Protein AF-A0A920JC24-F1 (afdb_monomer_lite)

Radius of gyration: 19.09 Å; chains: 1; bounding box: 53×41×43 Å

Secondary structure (DSSP, 8-state):
----S-----HHHHT-GGG---S-EEEETTEEEE--HHIIIIIIIHHHHHHH---TTT--EE--TTS-HHHHHHHHHHHHHHH----EEEE----PPPP-SSHHHHHHH--SSTTHHHHHHTTPEEESSGGGTS-TT-THHHHHHHHSS--

Structure (mmCIF, N/CA/C/O backbone):
data_AF-A0A920JC24-F1
#
_entry.id   AF-A0A920JC24-F1
#
loop_
_atom_site.group_PDB
_atom_site.id
_atom_site.type_symbol
_atom_site.label_atom_id
_atom_site.label_alt_id
_atom_site.label_comp_id
_atom_site.label_asym_id
_atom_site.label_entity_id
_atom_site.label_seq_id
_atom_site.pdbx_PDB_ins_code
_atom_site.Cartn_x
_atom_site.Cartn_y
_atom_site.Cartn_z
_atom_site.occupancy
_atom_site.B_iso_or_equiv
_atom_site.auth_seq_id
_atom_site.auth_comp_id
_atom_site.auth_asym_id
_atom_site.auth_atom_id
_atom_site.pdbx_PDB_model_num
ATOM 1 N N . MET A 1 1 ? -5.503 29.903 -3.638 1.00 31.61 1 MET A N 1
ATOM 2 C CA . MET A 1 1 ? -5.960 28.871 -4.590 1.00 31.61 1 MET A CA 1
ATOM 3 C C . MET A 1 1 ? -4.706 28.331 -5.258 1.00 31.61 1 MET A C 1
ATOM 5 O O . MET A 1 1 ? -4.111 29.054 -6.044 1.00 31.61 1 MET A O 1
ATOM 9 N N . VAL A 1 2 ? -4.195 27.180 -4.817 1.00 30.53 2 VAL A N 1
ATOM 10 C CA . VAL A 1 2 ? -2.969 26.593 -5.383 1.00 30.53 2 VAL A CA 1
ATOM 11 C C . VAL A 1 2 ? -3.405 25.543 -6.393 1.00 30.53 2 VAL A C 1
ATOM 13 O O . VAL A 1 2 ? -4.144 24.627 -6.045 1.00 30.53 2 VAL A O 1
ATOM 16 N N . ASP A 1 3 ? -3.005 25.741 -7.643 1.00 29.06 3 ASP A N 1
ATOM 17 C CA . ASP A 1 3 ? -3.221 24.798 -8.732 1.00 29.06 3 ASP A CA 1
ATOM 18 C C . ASP A 1 3 ? -2.391 23.530 -8.471 1.00 29.06 3 ASP A C 1
ATOM 20 O O . ASP A 1 3 ? -1.167 23.586 -8.356 1.00 29.06 3 ASP A O 1
ATOM 24 N N . VAL A 1 4 ? -3.074 22.394 -8.308 1.00 36.97 4 VAL A N 1
ATOM 25 C CA . VAL A 1 4 ? -2.483 21.083 -7.973 1.00 36.97 4 VAL A CA 1
ATOM 26 C C . VAL A 1 4 ? -2.104 20.305 -9.245 1.00 36.97 4 VAL A C 1
ATOM 28 O O . VAL A 1 4 ? -1.739 19.132 -9.193 1.00 36.97 4 VAL A O 1
ATOM 31 N N . ARG A 1 5 ? -2.170 20.922 -10.431 1.00 35.72 5 ARG A N 1
ATOM 32 C CA . ARG A 1 5 ? -1.849 20.232 -11.683 1.00 35.72 5 ARG A CA 1
ATOM 33 C C . ARG A 1 5 ? -0.358 20.345 -12.018 1.00 35.72 5 ARG A C 1
ATOM 35 O O . ARG A 1 5 ? 0.134 21.375 -12.461 1.00 35.72 5 ARG A O 1
ATOM 42 N N . SER A 1 6 ? 0.334 19.209 -11.903 1.00 40.62 6 SER A N 1
ATOM 43 C CA . SER A 1 6 ? 1.584 18.864 -12.610 1.00 40.62 6 SER A CA 1
ATOM 44 C C . SER A 1 6 ? 2.918 19.480 -12.153 1.00 40.62 6 SER A C 1
ATOM 46 O O . SER A 1 6 ? 3.779 19.775 -12.980 1.00 40.62 6 SER A O 1
ATOM 48 N N . ARG A 1 7 ? 3.185 19.567 -10.844 1.00 38.28 7 ARG A N 1
ATOM 49 C CA . ARG A 1 7 ? 4.586 19.632 -10.385 1.00 38.28 7 ARG A CA 1
ATOM 50 C C . ARG A 1 7 ? 5.096 18.233 -10.067 1.00 38.28 7 ARG A C 1
ATOM 52 O O . ARG A 1 7 ? 4.700 17.639 -9.072 1.00 38.28 7 ARG A O 1
ATOM 59 N N . ALA A 1 8 ? 5.985 17.719 -10.914 1.00 44.66 8 ALA A N 1
ATOM 60 C CA . ALA A 1 8 ? 6.921 16.695 -10.476 1.00 44.66 8 ALA A CA 1
ATOM 61 C C . ALA A 1 8 ? 7.792 17.339 -9.386 1.00 44.66 8 ALA A C 1
ATOM 63 O O . ALA A 1 8 ? 8.545 18.266 -9.678 1.00 44.66 8 ALA A O 1
ATOM 64 N N . PHE A 1 9 ? 7.606 16.932 -8.132 1.00 46.81 9 PHE A N 1
ATOM 65 C CA . PHE A 1 9 ? 8.469 17.359 -7.034 1.00 46.81 9 PHE A CA 1
ATOM 66 C C . PHE A 1 9 ? 9.859 16.750 -7.249 1.00 46.81 9 PHE A C 1
ATOM 68 O O . PHE A 1 9 ? 9.966 15.550 -7.507 1.00 46.81 9 PHE A O 1
ATOM 75 N N . ASP A 1 10 ? 10.918 17.558 -7.171 1.00 51.00 10 ASP A N 1
ATOM 76 C CA . ASP A 1 10 ? 12.284 17.030 -7.158 1.00 51.00 10 ASP A CA 1
ATOM 77 C C . ASP A 1 10 ? 12.504 16.270 -5.830 1.00 51.00 10 ASP A C 1
ATOM 79 O O . ASP A 1 10 ? 11.917 16.597 -4.797 1.00 51.00 10 ASP A O 1
ATOM 83 N N . LEU A 1 11 ? 13.378 15.262 -5.809 1.00 51.91 11 LEU A N 1
ATOM 84 C CA . LEU A 1 11 ? 13.799 14.549 -4.592 1.00 51.91 11 LEU A CA 1
ATOM 85 C C . LEU A 1 11 ? 14.341 15.509 -3.521 1.00 51.91 11 LEU A C 1
ATOM 87 O O . LEU A 1 11 ? 14.257 15.236 -2.320 1.00 51.91 11 LEU A O 1
ATOM 91 N N . LYS A 1 12 ? 14.890 16.648 -3.952 1.00 56.44 12 LYS A N 1
ATOM 92 C CA . LYS A 1 12 ? 15.292 17.752 -3.073 1.00 56.44 12 LYS A CA 1
ATOM 93 C C . LYS A 1 12 ? 14.093 18.429 -2.411 1.00 56.44 12 LYS A C 1
ATOM 95 O O . LYS A 1 12 ? 14.181 18.756 -1.231 1.00 56.44 12 LYS A O 1
ATOM 100 N N . ASP A 1 13 ? 12.978 18.555 -3.127 1.00 60.56 13 ASP A N 1
ATOM 101 C CA . ASP A 1 13 ? 11.753 19.163 -2.615 1.00 60.56 13 ASP A CA 1
ATOM 102 C C . ASP A 1 13 ? 11.063 18.271 -1.573 1.00 60.56 13 ASP A C 1
ATOM 104 O O . ASP A 1 13 ? 10.594 18.748 -0.540 1.00 60.56 13 ASP A O 1
ATOM 108 N N . LEU A 1 14 ? 11.067 16.954 -1.807 1.00 57.78 14 LEU A N 1
ATOM 109 C CA . LEU A 1 14 ? 10.508 15.944 -0.896 1.00 57.78 14 LEU A CA 1
ATOM 110 C C . LEU A 1 14 ? 11.296 15.809 0.419 1.00 57.78 14 LEU A C 1
ATOM 112 O O . LEU A 1 14 ? 10.752 15.366 1.430 1.00 57.78 14 LEU A O 1
ATOM 116 N N . ASN A 1 15 ? 12.574 16.199 0.418 1.00 61.91 15 ASN A N 1
ATOM 117 C CA . ASN A 1 15 ? 13.431 16.186 1.604 1.00 61.91 15 ASN A CA 1
ATOM 118 C C . ASN A 1 15 ? 13.398 17.496 2.407 1.00 61.91 15 ASN A C 1
ATOM 120 O O . ASN A 1 15 ? 14.043 17.568 3.461 1.00 61.91 15 ASN A O 1
ATOM 124 N N . PHE A 1 16 ? 12.639 18.516 1.982 1.00 65.62 16 PHE A N 1
ATOM 125 C CA . PHE A 1 16 ? 12.390 19.674 2.840 1.00 65.62 16 PHE A CA 1
ATOM 126 C C . PHE A 1 16 ? 11.549 19.241 4.038 1.00 65.62 16 PHE A C 1
ATOM 128 O O . PHE A 1 16 ? 10.340 19.030 3.942 1.00 65.62 16 PHE A O 1
ATOM 135 N N . ARG A 1 17 ? 12.220 19.118 5.189 1.00 60.88 17 ARG A N 1
ATOM 136 C CA . ARG A 1 17 ? 11.633 18.661 6.458 1.00 60.88 17 ARG A CA 1
ATOM 137 C C . ARG A 1 17 ? 10.354 19.401 6.835 1.00 60.88 17 ARG A C 1
ATOM 139 O O . ARG A 1 17 ? 9.488 18.792 7.443 1.00 60.88 17 ARG A O 1
ATOM 146 N N . GLU A 1 18 ? 10.239 20.671 6.460 1.00 67.19 18 GLU A N 1
ATOM 147 C CA . GLU A 1 18 ? 9.085 21.516 6.779 1.00 67.19 18 GLU A CA 1
ATOM 148 C C . GLU A 1 18 ? 7.773 21.019 6.152 1.00 67.19 18 GLU A C 1
ATOM 150 O O . GLU A 1 18 ? 6.716 21.218 6.738 1.00 67.19 18 GLU A O 1
ATOM 155 N N . ASN A 1 19 ? 7.829 20.312 5.017 1.00 73.44 19 ASN A N 1
ATOM 156 C CA . ASN A 1 19 ? 6.642 19.762 4.349 1.00 73.44 19 ASN A CA 1
ATOM 157 C C . ASN A 1 19 ? 6.416 18.273 4.652 1.00 73.44 19 ASN A C 1
ATOM 159 O O . ASN A 1 19 ? 5.461 17.673 4.156 1.00 73.44 19 ASN A O 1
ATOM 163 N N . LYS A 1 20 ? 7.305 17.646 5.433 1.00 79.50 20 LYS A N 1
ATOM 164 C CA . LYS A 1 20 ? 7.214 16.220 5.736 1.00 79.50 20 LYS A CA 1
ATOM 165 C C . LYS A 1 20 ? 6.223 15.997 6.870 1.00 79.50 20 LYS A C 1
ATOM 167 O O . LYS A 1 20 ? 6.437 16.440 7.994 1.00 79.50 20 LYS A O 1
ATOM 172 N N . ILE A 1 21 ? 5.185 15.216 6.595 1.00 85.38 21 ILE A N 1
ATOM 173 C CA . ILE A 1 21 ? 4.282 14.719 7.631 1.00 85.38 21 ILE A CA 1
ATOM 174 C C . ILE A 1 21 ? 5.063 13.718 8.497 1.00 85.38 21 ILE A C 1
ATOM 176 O O . ILE A 1 21 ? 5.440 12.642 8.033 1.00 85.38 21 ILE A O 1
ATOM 180 N N . ALA A 1 22 ? 5.360 14.102 9.739 1.00 87.44 22 ALA A N 1
ATOM 181 C CA . ALA A 1 22 ? 6.133 13.293 10.687 1.00 87.44 22 ALA A CA 1
ATOM 182 C C . ALA A 1 22 ? 5.252 12.442 11.619 1.00 87.44 22 ALA A C 1
ATOM 184 O O . ALA A 1 22 ? 5.723 11.454 12.185 1.00 87.44 22 ALA A O 1
ATOM 185 N N . HIS A 1 23 ? 3.977 12.811 11.755 1.00 90.31 23 HIS A N 1
ATOM 186 C CA . HIS A 1 23 ? 3.000 12.171 12.629 1.00 90.31 23 HIS A CA 1
ATOM 187 C C . HIS A 1 23 ? 1.723 11.842 11.851 1.00 90.31 23 HIS A C 1
ATOM 189 O O . HIS A 1 23 ? 1.387 12.557 10.905 1.00 90.31 23 HIS A O 1
ATOM 195 N N . PRO A 1 24 ? 1.003 10.765 12.208 1.00 91.94 24 PRO A N 1
ATOM 196 C CA . PRO A 1 24 ? -0.256 10.456 11.553 1.00 91.94 24 PRO A CA 1
ATOM 197 C C . PRO A 1 24 ? -1.273 11.577 11.796 1.00 91.94 24 PRO A C 1
ATOM 199 O O . PRO A 1 24 ? -1.306 12.191 12.864 1.00 91.94 24 PRO A O 1
ATOM 202 N N . LEU A 1 25 ? -2.113 11.825 10.793 1.00 91.69 25 LEU A N 1
ATOM 203 C CA . LEU A 1 25 ? -3.131 12.870 10.816 1.00 91.69 25 LEU A CA 1
ATOM 204 C C . LEU A 1 25 ? -4.530 12.244 10.777 1.00 91.69 25 LEU A C 1
ATOM 206 O O . LEU A 1 25 ? -4.811 11.388 9.939 1.00 91.69 25 LEU A O 1
ATOM 210 N N . GLY A 1 26 ? -5.416 12.687 11.664 1.00 89.31 26 GLY A N 1
ATOM 211 C CA . GLY A 1 26 ? -6.840 12.364 11.661 1.00 89.31 26 GLY A CA 1
ATOM 212 C C . GLY A 1 26 ? -7.659 13.482 11.017 1.00 89.31 26 GLY A C 1
ATOM 213 O O . GLY A 1 26 ? -7.377 14.661 11.229 1.00 89.31 26 GLY A O 1
ATOM 214 N N . LYS A 1 27 ? -8.684 13.126 10.237 1.00 87.88 27 LYS A N 1
ATOM 215 C CA . LYS A 1 27 ? -9.621 14.092 9.646 1.00 87.88 27 LYS A CA 1
ATOM 216 C C . LYS A 1 27 ? -10.745 14.412 10.637 1.00 87.88 27 LYS A C 1
ATOM 218 O O . LYS A 1 27 ? -11.463 13.509 11.056 1.00 87.88 27 LYS A O 1
ATOM 223 N N . THR A 1 28 ? -10.921 15.686 10.966 1.00 84.50 28 THR A N 1
ATOM 224 C CA . THR A 1 28 ? -11.995 16.220 11.818 1.00 84.50 28 THR A CA 1
ATOM 225 C C . THR A 1 28 ? -12.832 17.245 11.043 1.00 84.50 28 THR A C 1
ATOM 227 O O . THR A 1 28 ? -12.540 17.558 9.886 1.00 84.50 28 THR A O 1
ATOM 230 N N . ALA A 1 29 ? -13.892 17.776 11.662 1.00 85.19 29 ALA A N 1
ATOM 231 C CA . ALA A 1 29 ? -14.704 18.843 11.069 1.00 85.19 29 ALA A CA 1
ATOM 232 C C . ALA A 1 29 ? -13.908 20.143 10.824 1.00 85.19 29 ALA A C 1
ATOM 234 O O . ALA A 1 29 ? -14.255 20.922 9.943 1.00 85.19 29 ALA A O 1
ATOM 235 N N . GLU A 1 30 ? -12.832 20.357 11.583 1.00 88.06 30 GLU A N 1
ATOM 236 C CA . GLU A 1 30 ? -11.998 21.564 11.547 1.00 88.06 30 GLU A CA 1
ATOM 237 C C . GLU A 1 30 ? -10.762 21.410 10.644 1.00 88.06 30 GLU A C 1
ATOM 239 O O . GLU A 1 30 ? -10.026 22.373 10.436 1.00 88.06 30 GLU A O 1
ATOM 244 N N . GLY A 1 31 ? -10.519 20.214 10.093 1.00 91.19 31 GLY A N 1
ATOM 245 C CA . GLY A 1 31 ? -9.385 19.930 9.211 1.00 91.19 31 GLY A CA 1
ATOM 246 C C . GLY A 1 31 ? -8.618 18.666 9.599 1.00 91.19 31 GLY A C 1
ATOM 247 O O . GLY A 1 31 ? -9.190 17.713 10.120 1.00 91.19 31 GLY A O 1
ATOM 248 N N . PHE A 1 32 ? -7.318 18.634 9.302 1.00 90.31 32 PHE A N 1
ATOM 249 C CA . PHE A 1 32 ? -6.429 17.543 9.708 1.00 90.31 32 PHE A CA 1
ATOM 250 C C . PHE A 1 32 ? -5.724 17.896 11.018 1.00 90.31 32 PHE A C 1
ATOM 252 O O . PHE A 1 32 ? -5.143 18.973 11.132 1.00 90.31 32 PHE A O 1
ATOM 259 N N . GLN A 1 33 ? -5.759 16.985 11.988 1.00 91.38 33 GLN A N 1
ATOM 260 C CA . GLN A 1 33 ? -5.092 17.139 13.282 1.00 91.38 33 GLN A CA 1
ATOM 261 C C . GLN A 1 33 ? -4.144 15.968 13.532 1.00 91.38 33 GLN A C 1
ATOM 263 O O . GLN A 1 33 ? -4.447 14.836 13.156 1.00 91.38 33 GLN A O 1
ATOM 268 N N . GLU A 1 34 ? -3.003 16.229 14.169 1.00 93.06 34 GLU A N 1
ATOM 269 C CA . GLU A 1 34 ? -2.077 15.171 14.576 1.00 93.06 34 GLU A CA 1
ATOM 270 C C . GLU A 1 34 ? -2.728 14.233 15.595 1.00 93.06 34 GLU A C 1
ATOM 272 O O . GLU A 1 34 ? -3.404 14.661 16.532 1.00 93.06 34 GLU A O 1
ATOM 277 N N . ILE A 1 35 ? -2.515 12.934 15.409 1.00 91.75 35 ILE A N 1
ATOM 278 C CA . ILE A 1 35 ? -3.004 11.882 16.299 1.00 91.75 35 ILE A CA 1
ATOM 279 C C . ILE A 1 35 ? -1.858 10.944 16.687 1.00 91.75 35 ILE A C 1
ATOM 281 O O . ILE A 1 35 ? -0.794 10.935 16.072 1.00 91.75 35 ILE A O 1
ATOM 285 N N . SER A 1 36 ? -2.060 10.130 17.724 1.00 92.31 36 SER A N 1
ATOM 286 C CA . SER A 1 36 ? -1.117 9.059 18.053 1.00 92.31 36 SER A CA 1
ATOM 287 C C . SER A 1 36 ? -1.246 7.893 17.069 1.00 92.31 36 SER A C 1
ATOM 289 O O . SER A 1 36 ? -2.310 7.662 16.490 1.00 92.31 36 SER A O 1
ATOM 291 N N . TRP A 1 37 ? -0.179 7.106 16.930 1.00 91.69 37 TRP A N 1
ATOM 292 C CA . TRP A 1 37 ? -0.217 5.845 16.182 1.00 91.69 37 TRP A CA 1
ATOM 293 C C . TRP A 1 37 ? -1.275 4.873 16.720 1.00 91.69 37 TRP A C 1
ATOM 295 O O . TRP A 1 37 ? -1.972 4.240 15.933 1.00 91.69 37 TRP A O 1
ATOM 305 N N . GLU A 1 38 ? -1.451 4.825 18.042 1.00 91.62 38 GLU A N 1
ATOM 306 C CA . GLU A 1 38 ? -2.501 4.031 18.691 1.00 91.62 38 GLU A CA 1
ATOM 307 C C . GLU A 1 38 ? -3.900 4.460 18.224 1.00 91.62 38 GLU A C 1
ATOM 309 O O . GLU A 1 38 ? -4.722 3.631 17.847 1.00 91.62 38 GLU A O 1
ATOM 314 N N . ASN A 1 39 ? -4.168 5.768 18.164 1.00 87.94 39 ASN A N 1
ATOM 315 C CA . ASN A 1 39 ? -5.454 6.269 17.678 1.00 87.94 39 ASN A CA 1
ATOM 316 C C . ASN A 1 39 ? -5.635 6.026 16.172 1.00 87.94 39 ASN A C 1
ATOM 318 O O . ASN A 1 39 ? -6.750 5.752 15.728 1.00 87.94 39 ASN A O 1
ATOM 322 N N . ALA A 1 40 ? -4.563 6.120 15.382 1.00 87.69 40 ALA A N 1
ATOM 323 C CA . ALA A 1 40 ? -4.617 5.879 13.944 1.00 87.69 40 ALA A CA 1
ATOM 324 C C . ALA A 1 40 ? -5.016 4.429 13.626 1.00 87.69 40 ALA A C 1
ATOM 326 O O . ALA A 1 40 ? -5.946 4.209 12.851 1.00 87.69 40 ALA A O 1
ATOM 327 N N . PHE A 1 41 ? -4.355 3.452 14.254 1.00 85.75 41 PHE A N 1
ATOM 328 C CA . PHE A 1 41 ? -4.602 2.035 13.995 1.00 85.75 41 PHE A CA 1
ATOM 329 C C . PHE A 1 41 ? -5.815 1.491 14.755 1.00 85.75 41 PHE A C 1
ATOM 331 O O . PHE A 1 41 ? -6.742 0.976 14.129 1.00 85.75 41 PHE A O 1
ATOM 338 N N . SER A 1 42 ? -5.828 1.621 16.083 1.00 78.94 42 SER A N 1
ATOM 339 C CA . SER A 1 42 ? -6.803 0.940 16.940 1.00 78.94 42 SER A CA 1
ATOM 340 C C . SER A 1 42 ? -8.181 1.593 16.882 1.00 78.94 42 SER A C 1
ATOM 342 O O . SER A 1 42 ? -9.185 0.892 16.828 1.00 78.94 42 SER A O 1
ATOM 344 N N . ARG A 1 43 ? -8.251 2.932 16.862 1.00 70.56 43 ARG A N 1
ATOM 345 C CA . ARG A 1 43 ? -9.543 3.641 16.863 1.00 70.56 43 ARG A CA 1
ATOM 346 C C . ARG A 1 43 ? -10.068 3.909 15.466 1.00 70.56 43 ARG A C 1
ATOM 348 O O . ARG A 1 43 ? -11.189 3.554 15.156 1.00 70.56 43 ARG A O 1
ATOM 355 N N . ASN A 1 44 ? -9.274 4.507 14.585 1.00 72.81 44 ASN A N 1
ATOM 356 C CA . ASN A 1 44 ? -9.816 4.905 13.285 1.00 72.81 44 ASN A CA 1
ATOM 357 C C . ASN A 1 44 ? -9.883 3.743 12.291 1.00 72.81 44 ASN A C 1
ATOM 359 O O . ASN A 1 44 ? -10.904 3.562 11.634 1.00 72.81 44 ASN A O 1
ATOM 363 N N . PHE A 1 45 ? -8.811 2.960 12.161 1.00 82.00 45 PHE A N 1
ATOM 364 C CA . PHE A 1 45 ? -8.743 1.936 11.118 1.00 82.00 45 PHE A CA 1
ATOM 365 C C . PHE A 1 45 ? -9.521 0.671 11.495 1.00 82.00 45 PHE A C 1
ATOM 367 O O . PHE A 1 45 ? -10.378 0.218 10.736 1.00 82.00 45 PHE A O 1
ATOM 374 N N . GLN A 1 46 ? -9.268 0.117 12.683 1.00 85.25 46 GLN A N 1
ATOM 375 C CA . GLN A 1 46 ? -9.900 -1.128 13.115 1.00 85.25 46 GLN A CA 1
ATOM 376 C C . GLN A 1 46 ? -11.410 -0.979 13.354 1.00 85.25 46 GLN A C 1
ATOM 378 O O . GLN A 1 46 ? -12.170 -1.849 12.920 1.00 85.25 46 GLN A O 1
ATOM 383 N N . GLU A 1 47 ? -11.866 0.109 13.988 1.00 86.69 47 GLU A N 1
ATOM 384 C CA . GLU A 1 47 ? -13.304 0.334 14.201 1.00 86.69 47 GLU A CA 1
ATOM 385 C C . GLU A 1 47 ? -14.029 0.503 12.862 1.00 86.69 47 GLU A C 1
ATOM 387 O O . GLU A 1 47 ? -15.064 -0.126 12.657 1.00 86.69 47 GLU A O 1
ATOM 392 N N . LYS A 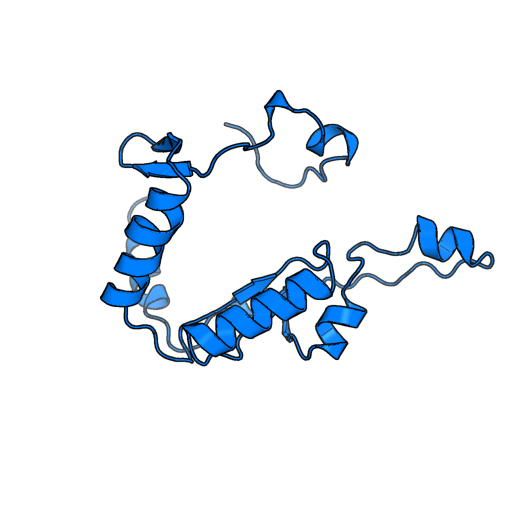1 48 ? -13.458 1.251 11.903 1.00 85.50 48 LYS A N 1
ATOM 393 C CA . LYS A 1 48 ? -14.085 1.431 10.584 1.00 85.50 48 LYS A CA 1
ATOM 394 C C . LYS A 1 48 ? -14.152 0.158 9.759 1.00 85.50 48 LYS A C 1
ATOM 396 O O . LYS A 1 48 ? -15.175 -0.086 9.130 1.00 85.50 48 LYS A O 1
ATOM 401 N N . ILE A 1 49 ? -13.111 -0.670 9.771 1.00 86.06 49 ILE A N 1
ATOM 402 C CA . ILE A 1 49 ? -13.168 -1.978 9.101 1.00 86.06 49 ILE A CA 1
ATOM 403 C C . ILE A 1 49 ? -14.229 -2.866 9.755 1.00 86.06 49 ILE A C 1
ATOM 405 O O . ILE A 1 49 ? -14.984 -3.535 9.052 1.00 86.06 49 ILE A O 1
ATOM 409 N N . SER A 1 50 ? -14.316 -2.841 11.087 1.00 86.75 50 SER A N 1
ATOM 410 C CA . SER A 1 50 ? -15.306 -3.622 11.837 1.00 86.75 50 SER A CA 1
ATOM 411 C C . SER A 1 50 ? -16.741 -3.151 11.578 1.00 86.75 50 SER A C 1
ATOM 413 O O . SER A 1 50 ? -17.644 -3.978 11.538 1.00 86.75 50 SER A O 1
ATOM 415 N N . GLU A 1 51 ? -16.946 -1.844 11.389 1.00 88.31 51 GLU A N 1
ATOM 416 C CA . GLU A 1 51 ? -18.237 -1.237 11.044 1.00 88.31 51 GLU A CA 1
ATOM 417 C C . GLU A 1 51 ? -18.653 -1.560 9.603 1.00 88.31 51 GLU A C 1
ATOM 419 O O . GLU A 1 51 ? -19.801 -1.920 9.361 1.00 88.31 51 GLU A O 1
ATOM 424 N N . LEU A 1 52 ? -17.725 -1.438 8.649 1.00 87.69 52 LEU A N 1
ATOM 425 C CA . LEU A 1 52 ? -18.014 -1.610 7.224 1.00 87.69 52 LEU A CA 1
ATOM 426 C C . LEU A 1 52 ? -18.127 -3.078 6.801 1.00 87.69 52 LEU A C 1
ATOM 428 O O . LEU A 1 52 ? -18.824 -3.357 5.833 1.00 87.69 52 LEU A O 1
ATOM 432 N N . GLN A 1 53 ? -17.426 -3.989 7.488 1.00 87.44 53 GLN A N 1
ATOM 433 C CA . GLN A 1 53 ? -17.340 -5.419 7.152 1.00 87.44 53 GLN A CA 1
ATOM 434 C C . GLN A 1 53 ? -17.195 -5.682 5.638 1.00 87.44 53 GLN A C 1
ATOM 436 O O . GLN A 1 53 ? -18.001 -6.414 5.058 1.00 87.44 53 GLN A O 1
ATOM 441 N N . PRO A 1 54 ? -16.195 -5.069 4.978 1.00 86.56 54 PRO A N 1
ATOM 442 C CA . PRO A 1 54 ? -16.061 -5.139 3.530 1.00 86.56 54 PRO A CA 1
ATOM 443 C C . PRO A 1 54 ? -15.879 -6.580 3.058 1.00 86.56 54 PRO A C 1
ATOM 445 O O . PRO A 1 54 ? -15.125 -7.363 3.641 1.00 86.56 54 PRO A O 1
ATOM 448 N N . THR A 1 55 ? -16.536 -6.913 1.955 1.00 88.06 55 THR A N 1
ATOM 449 C CA . THR A 1 55 ? -16.318 -8.177 1.256 1.00 88.06 55 THR A CA 1
ATOM 450 C C . THR A 1 55 ? -14.975 -8.173 0.519 1.00 88.06 55 THR A C 1
ATOM 452 O O . THR A 1 55 ? -14.369 -7.126 0.267 1.00 88.06 55 THR A O 1
ATOM 45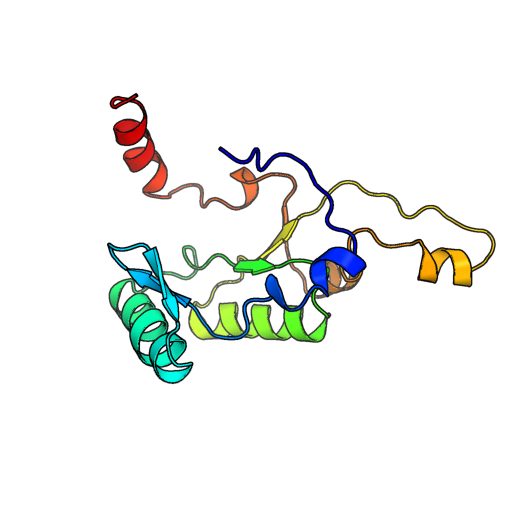5 N N . SER A 1 56 ? -14.524 -9.352 0.085 1.00 85.81 56 SER A N 1
ATOM 456 C CA . SER A 1 56 ? -13.296 -9.495 -0.712 1.00 85.81 56 SER A CA 1
ATOM 457 C C . SER A 1 56 ? -13.305 -8.685 -2.013 1.00 85.81 56 SER A C 1
ATOM 459 O O . SER A 1 56 ? -12.256 -8.254 -2.491 1.00 85.81 56 SER A O 1
ATOM 461 N N . ASN A 1 57 ? -14.488 -8.402 -2.563 1.00 86.56 57 ASN A N 1
ATOM 462 C CA . ASN A 1 57 ? -14.642 -7.583 -3.764 1.00 86.56 57 ASN A CA 1
ATOM 463 C C . ASN A 1 57 ? -14.686 -6.068 -3.487 1.00 86.56 57 ASN A C 1
ATOM 465 O O . ASN A 1 57 ? -14.663 -5.278 -4.431 1.00 86.56 57 ASN A O 1
ATOM 469 N N . GLU A 1 58 ? -14.715 -5.645 -2.225 1.00 86.38 58 GLU A N 1
ATOM 470 C CA . GLU A 1 58 ? -14.762 -4.229 -1.833 1.00 86.38 58 GLU A CA 1
ATOM 471 C C 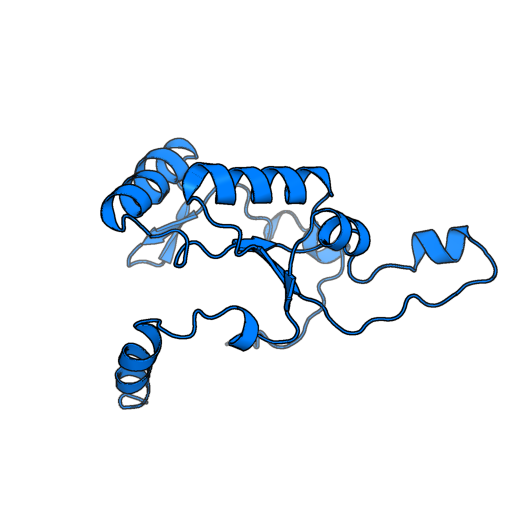. GLU A 1 58 ? -13.423 -3.728 -1.281 1.00 86.38 58 GLU A C 1
ATOM 473 O O . GLU A 1 58 ? -13.123 -2.538 -1.376 1.00 86.38 58 GLU A O 1
ATOM 478 N N . GLY A 1 59 ? -12.579 -4.622 -0.757 1.00 88.06 59 GLY A N 1
ATOM 479 C CA . GLY A 1 59 ? -11.215 -4.282 -0.358 1.00 88.06 59 GLY A CA 1
ATOM 480 C C . GLY A 1 59 ? -10.325 -4.034 -1.574 1.00 88.06 59 GLY A C 1
ATOM 481 O O . GLY A 1 59 ? -9.847 -4.986 -2.183 1.00 88.06 59 GLY A O 1
ATOM 482 N N . VAL A 1 60 ? -10.069 -2.775 -1.925 1.00 91.06 60 VAL A N 1
ATOM 483 C CA . VAL A 1 60 ? -9.180 -2.400 -3.036 1.00 91.06 60 VAL A CA 1
ATOM 484 C C . VAL A 1 60 ? -7.894 -1.783 -2.498 1.00 91.06 60 VAL A C 1
ATOM 486 O O . VAL A 1 60 ? -7.924 -0.882 -1.662 1.00 91.06 60 VAL A O 1
ATOM 489 N N . GLY A 1 61 ? -6.756 -2.264 -2.991 1.00 91.44 61 GLY A N 1
ATOM 490 C CA . GLY A 1 61 ? -5.437 -1.736 -2.675 1.00 91.44 61 GLY A CA 1
ATOM 491 C C . GLY A 1 61 ? -4.829 -0.970 -3.846 1.00 91.44 61 GLY A C 1
ATOM 492 O O . GLY A 1 61 ? -4.870 -1.432 -4.987 1.00 91.44 61 GLY A O 1
ATOM 493 N N . LEU A 1 62 ? -4.204 0.166 -3.544 1.00 91.81 62 LEU A N 1
ATOM 494 C CA . LEU A 1 62 ? -3.406 0.954 -4.480 1.00 91.81 62 LEU A CA 1
ATOM 495 C C . LEU A 1 62 ? -1.987 1.080 -3.937 1.00 91.81 62 LEU A C 1
ATOM 497 O O . LEU A 1 62 ? -1.805 1.482 -2.789 1.00 91.81 62 LEU A O 1
ATOM 501 N N . VAL A 1 63 ? -0.994 0.748 -4.756 1.00 90.88 63 VAL A N 1
ATOM 502 C CA . VAL A 1 63 ? 0.425 0.869 -4.404 1.00 90.88 63 VAL A CA 1
A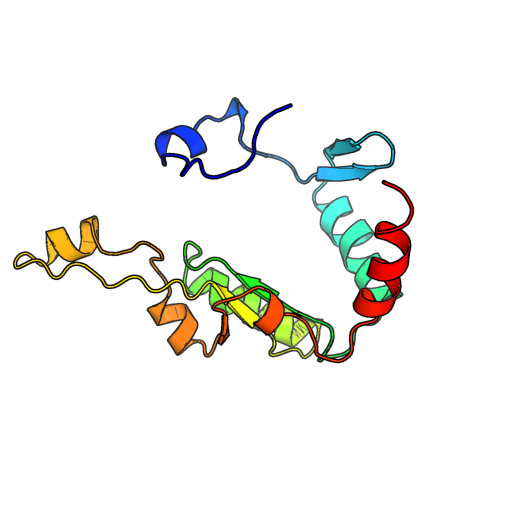TOM 503 C C . VAL A 1 63 ? 1.186 1.664 -5.452 1.00 90.88 63 VAL A C 1
ATOM 505 O O . VAL A 1 63 ? 0.884 1.613 -6.644 1.00 90.88 63 VAL A O 1
ATOM 508 N N . ASP A 1 64 ? 2.198 2.390 -4.990 1.00 85.94 64 ASP A N 1
ATOM 509 C CA . ASP A 1 64 ? 3.168 3.068 -5.842 1.00 85.94 64 ASP A CA 1
ATOM 510 C C . ASP A 1 64 ? 4.386 2.159 -6.041 1.00 85.94 64 ASP A C 1
ATOM 512 O O . ASP A 1 64 ? 4.856 1.531 -5.095 1.00 85.94 64 ASP A O 1
ATOM 516 N N . THR A 1 65 ? 4.920 2.069 -7.262 1.00 84.25 65 THR A N 1
ATOM 517 C CA . THR A 1 65 ? 6.091 1.190 -7.551 1.00 84.25 65 THR A CA 1
ATOM 518 C C . THR A 1 65 ? 7.411 1.913 -7.257 1.00 84.25 65 THR A C 1
ATOM 520 O O . THR A 1 65 ? 8.477 1.374 -7.537 1.00 84.25 65 THR A O 1
ATOM 523 N N . HIS A 1 66 ? 7.349 3.090 -6.626 1.00 84.12 66 HIS A N 1
ATOM 524 C CA . HIS A 1 66 ? 8.447 3.663 -5.845 1.00 84.12 66 HIS A CA 1
ATOM 525 C C . HIS A 1 66 ? 8.666 2.952 -4.498 1.00 84.12 66 HIS A C 1
ATOM 527 O O . HIS A 1 66 ? 9.767 3.030 -3.956 1.00 84.12 66 HIS A O 1
ATOM 533 N N . ALA A 1 67 ? 7.658 2.243 -3.973 1.00 86.50 67 ALA A N 1
ATOM 534 C CA . ALA A 1 67 ? 7.801 1.386 -2.795 1.00 86.50 67 ALA A CA 1
ATOM 535 C C . ALA A 1 67 ? 8.676 0.166 -3.114 1.00 86.50 67 ALA A C 1
ATOM 537 O O . ALA A 1 67 ? 8.695 -0.295 -4.259 1.00 86.50 67 ALA A O 1
ATOM 538 N N . SER A 1 68 ? 9.392 -0.369 -2.125 1.00 89.12 68 SER A N 1
ATOM 539 C CA . SER A 1 68 ? 10.245 -1.547 -2.311 1.00 89.12 68 SER A CA 1
ATOM 540 C C . SER A 1 68 ? 9.427 -2.815 -2.581 1.00 89.12 68 SER A C 1
ATOM 542 O O . SER A 1 68 ? 8.253 -2.913 -2.224 1.00 89.12 68 SER A O 1
ATOM 544 N N . ASN A 1 69 ? 10.051 -3.841 -3.165 1.00 89.88 69 ASN A N 1
ATOM 545 C CA . ASN A 1 69 ? 9.383 -5.129 -3.393 1.00 89.88 69 ASN A CA 1
ATOM 546 C C . ASN A 1 69 ? 8.880 -5.775 -2.089 1.00 89.88 69 ASN A C 1
ATOM 548 O O . ASN A 1 69 ? 7.844 -6.441 -2.089 1.00 89.88 69 ASN A O 1
ATOM 552 N N . GLU A 1 70 ? 9.585 -5.566 -0.977 1.00 92.94 70 GLU A N 1
ATOM 553 C CA . GLU A 1 70 ? 9.177 -6.002 0.358 1.00 92.94 70 GLU A CA 1
ATOM 554 C C . GLU A 1 70 ? 7.908 -5.281 0.816 1.00 92.94 70 GLU A C 1
ATOM 556 O O . GLU A 1 70 ? 6.988 -5.930 1.311 1.00 92.94 70 GLU A O 1
ATOM 561 N N . GLU A 1 71 ? 7.826 -3.964 0.614 1.00 93.19 71 GLU A N 1
ATOM 562 C CA . GLU A 1 71 ? 6.637 -3.168 0.938 1.00 93.19 71 GLU A CA 1
ATOM 563 C C . GLU A 1 71 ? 5.435 -3.604 0.091 1.00 93.19 71 GLU A C 1
ATOM 565 O O . GLU A 1 71 ? 4.354 -3.842 0.636 1.00 93.19 71 GLU A O 1
ATOM 570 N N . LEU A 1 72 ? 5.632 -3.819 -1.216 1.00 94.19 72 LEU A N 1
ATOM 571 C CA . LEU A 1 72 ? 4.594 -4.342 -2.112 1.00 94.19 72 LEU A CA 1
ATOM 572 C C . LEU A 1 72 ? 4.099 -5.725 -1.664 1.00 94.19 72 LEU A C 1
ATOM 574 O O . LEU A 1 72 ? 2.893 -5.988 -1.636 1.00 94.19 72 LEU A O 1
ATOM 578 N N . TYR A 1 73 ? 5.018 -6.614 -1.280 1.00 94.75 73 TYR A N 1
ATOM 579 C CA . TYR A 1 73 ? 4.681 -7.950 -0.795 1.00 94.75 73 TYR A CA 1
ATOM 580 C C . TYR A 1 73 ? 3.926 -7.912 0.540 1.00 94.75 73 TYR A C 1
ATOM 582 O O . TYR A 1 73 ? 2.913 -8.601 0.702 1.00 94.75 73 TYR A O 1
ATOM 590 N N . LEU A 1 74 ? 4.384 -7.095 1.493 1.00 95.69 74 LEU A N 1
ATOM 591 C CA . LEU A 1 74 ? 3.721 -6.921 2.784 1.00 95.69 74 LEU A CA 1
ATOM 592 C C . LEU A 1 74 ? 2.316 -6.346 2.610 1.00 95.69 74 LEU A C 1
ATOM 594 O O . LEU A 1 74 ? 1.382 -6.835 3.245 1.00 95.69 74 LEU A O 1
ATOM 598 N N . PHE A 1 75 ? 2.141 -5.380 1.709 1.00 94.50 75 PHE A N 1
ATOM 599 C CA . PHE A 1 75 ? 0.835 -4.799 1.425 1.00 94.50 75 PHE A CA 1
ATOM 600 C C . PHE A 1 75 ? -0.114 -5.805 0.762 1.00 94.50 75 PHE A C 1
ATOM 602 O O . PHE A 1 75 ? -1.273 -5.919 1.162 1.00 94.50 75 PHE A O 1
ATOM 609 N N . LYS A 1 76 ? 0.383 -6.625 -0.173 1.00 94.88 76 LYS A N 1
ATOM 610 C CA . LYS A 1 76 ? -0.383 -7.752 -0.731 1.00 94.88 76 LYS A CA 1
ATOM 611 C C . LYS A 1 76 ? -0.849 -8.712 0.363 1.00 94.88 76 LYS A C 1
ATOM 613 O O . LYS A 1 76 ? -2.013 -9.106 0.389 1.00 94.88 76 LYS A O 1
ATOM 618 N N . LYS A 1 77 ? 0.046 -9.080 1.284 1.00 95.50 77 LYS A N 1
ATOM 619 C CA . LYS A 1 77 ? -0.286 -9.963 2.409 1.00 95.50 77 LYS A CA 1
ATOM 620 C C . LYS A 1 77 ? -1.302 -9.321 3.356 1.00 95.50 77 LYS A C 1
ATOM 622 O O . LYS A 1 77 ? -2.186 -10.024 3.834 1.00 95.50 77 LYS A O 1
ATOM 627 N N . LEU A 1 78 ? -1.194 -8.015 3.608 1.00 92.62 78 LEU A N 1
ATOM 628 C CA . LEU A 1 78 ? -2.151 -7.258 4.416 1.00 92.62 78 LEU A CA 1
ATOM 629 C C . LEU A 1 78 ? -3.545 -7.285 3.785 1.00 92.62 78 LEU A C 1
ATOM 631 O O . LEU A 1 78 ? -4.513 -7.591 4.474 1.00 92.62 78 LEU A O 1
ATOM 635 N N . LEU A 1 79 ? -3.646 -7.023 2.480 1.00 93.00 79 LEU A N 1
ATOM 636 C CA . LEU A 1 79 ? -4.926 -7.008 1.776 1.00 93.00 79 LEU A CA 1
ATOM 637 C C . LEU A 1 79 ? -5.570 -8.402 1.750 1.00 93.00 79 LEU A C 1
ATOM 639 O O . LEU A 1 79 ? -6.748 -8.547 2.077 1.00 93.00 79 LEU A O 1
ATOM 643 N N . LYS A 1 80 ? -4.778 -9.441 1.464 1.00 93.31 80 LYS A N 1
ATOM 644 C CA . LYS A 1 80 ? -5.266 -10.824 1.464 1.00 93.31 80 LYS A CA 1
ATOM 645 C C . LYS A 1 80 ? -5.642 -11.311 2.864 1.00 93.31 80 LYS A C 1
ATOM 647 O O . LYS A 1 80 ? -6.658 -11.967 3.032 1.00 93.31 80 LYS A O 1
ATOM 652 N N . GLY A 1 81 ? -4.840 -10.997 3.878 1.00 90.38 81 GLY A N 1
ATOM 653 C CA . GLY A 1 81 ? -5.089 -11.435 5.252 1.00 90.38 81 GLY A CA 1
ATOM 654 C C . GLY A 1 81 ? -6.210 -10.665 5.953 1.00 90.38 81 GLY A C 1
ATOM 655 O O . GLY A 1 81 ? -6.934 -11.252 6.748 1.00 90.38 81 GLY A O 1
ATOM 656 N N . GLY A 1 82 ? -6.344 -9.367 5.674 1.00 86.69 82 GLY A N 1
ATOM 657 C CA . GLY A 1 82 ? -7.331 -8.497 6.316 1.00 86.69 82 GLY A CA 1
ATOM 658 C C . GLY A 1 82 ? -8.691 -8.475 5.623 1.00 86.69 82 GLY A C 1
ATOM 659 O O . GLY A 1 82 ? -9.705 -8.353 6.300 1.00 86.69 82 GLY A O 1
ATOM 660 N N . PHE A 1 83 ? -8.718 -8.607 4.293 1.00 89.38 83 PHE A N 1
ATOM 661 C CA . PHE A 1 83 ? -9.929 -8.418 3.484 1.00 89.38 83 PHE A CA 1
ATOM 662 C C . PHE A 1 83 ? -10.255 -9.619 2.580 1.00 89.38 83 PHE A C 1
ATOM 664 O O . PHE A 1 83 ? -11.213 -9.551 1.821 1.00 89.38 83 PHE A O 1
ATOM 671 N N . ASP A 1 84 ? -9.446 -10.688 2.593 1.00 91.69 84 ASP A N 1
ATOM 672 C CA . ASP A 1 84 ? -9.495 -11.790 1.610 1.00 91.69 84 ASP A CA 1
ATOM 673 C C . ASP A 1 84 ? -9.499 -11.309 0.144 1.00 91.69 84 ASP A C 1
ATOM 675 O O . ASP A 1 84 ? -10.024 -11.960 -0.760 1.00 91.69 84 ASP A O 1
ATOM 679 N N . SER A 1 85 ? -8.896 -10.145 -0.107 1.00 91.94 85 SER A N 1
ATOM 680 C CA . SER A 1 85 ? -8.905 -9.505 -1.417 1.00 91.94 85 SER A CA 1
ATOM 681 C C . SER A 1 85 ? -7.572 -9.663 -2.141 1.00 91.94 85 SER A C 1
ATOM 683 O O . SER A 1 85 ? -6.496 -9.471 -1.572 1.00 91.94 85 SER A O 1
ATOM 685 N N . ASP A 1 86 ? -7.670 -9.953 -3.437 1.00 91.19 86 ASP A N 1
ATOM 686 C CA . ASP A 1 86 ? -6.563 -9.956 -4.397 1.00 91.19 86 ASP A CA 1
ATOM 687 C C . ASP A 1 86 ? -6.628 -8.733 -5.344 1.00 91.19 86 ASP A C 1
ATOM 689 O O . ASP A 1 86 ? -5.974 -8.688 -6.390 1.00 91.19 86 ASP A O 1
ATOM 693 N N . GLN A 1 87 ? -7.443 -7.725 -5.009 1.00 91.50 87 GLN A N 1
ATOM 694 C CA . GLN A 1 87 ? -7.632 -6.504 -5.798 1.00 91.50 87 GLN A CA 1
ATOM 695 C C . GLN A 1 87 ? -6.575 -5.446 -5.476 1.00 91.50 87 GLN A C 1
ATOM 697 O O . GLN A 1 87 ? -6.867 -4.399 -4.900 1.00 91.50 87 GLN A O 1
ATOM 702 N N . LEU A 1 88 ? -5.332 -5.737 -5.854 1.00 93.38 88 LEU A N 1
ATOM 703 C CA . LEU A 1 88 ? -4.199 -4.840 -5.668 1.00 93.38 88 LEU A CA 1
ATOM 704 C C . LEU A 1 88 ? -3.685 -4.313 -7.009 1.00 93.38 88 LEU A C 1
ATOM 706 O O . LEU A 1 88 ? -3.329 -5.101 -7.893 1.00 93.38 88 LEU A O 1
ATOM 710 N N . PHE A 1 89 ? -3.621 -2.988 -7.134 1.00 93.25 89 PHE A N 1
ATOM 711 C CA . PHE A 1 89 ? -3.265 -2.305 -8.373 1.00 93.25 89 PHE A CA 1
ATOM 712 C C . PHE A 1 89 ? -2.082 -1.351 -8.204 1.00 93.25 89 PHE A C 1
ATOM 714 O O . PHE A 1 89 ? -1.882 -0.772 -7.135 1.00 93.25 89 PHE A O 1
ATOM 721 N N . PHE A 1 90 ? -1.333 -1.155 -9.288 1.00 90.31 90 PHE A N 1
ATOM 722 C CA . PHE A 1 90 ? -0.307 -0.118 -9.413 1.00 90.31 90 PHE A CA 1
ATOM 723 C C . PHE A 1 90 ? -0.543 0.703 -10.693 1.00 90.31 90 PHE A C 1
ATOM 725 O O . PHE A 1 90 ? -1.099 0.170 -11.659 1.00 90.31 90 PHE A O 1
ATOM 732 N N . PRO A 1 91 ? -0.126 1.982 -10.742 1.00 86.62 91 PRO A N 1
ATOM 733 C CA . PRO A 1 91 ? -0.241 2.794 -11.950 1.00 86.62 91 PRO A CA 1
ATOM 734 C C . PRO A 1 91 ? 0.720 2.282 -13.033 1.00 86.62 91 PRO A C 1
ATOM 736 O O . PRO A 1 91 ? 1.942 2.402 -12.903 1.00 86.62 91 PRO A O 1
ATOM 739 N N . ASP A 1 92 ? 0.181 1.732 -14.124 1.00 85.50 92 ASP A N 1
ATOM 740 C CA . ASP A 1 92 ? 0.976 1.236 -15.254 1.00 85.50 92 ASP A CA 1
ATOM 741 C C . ASP A 1 92 ? 1.045 2.278 -16.373 1.00 85.50 92 ASP A C 1
ATOM 743 O O . ASP A 1 92 ? 0.447 2.150 -17.441 1.00 85.50 92 ASP A O 1
ATOM 747 N N . VAL A 1 93 ? 1.774 3.359 -16.094 1.00 75.81 93 VAL A N 1
ATOM 748 C CA . VAL A 1 93 ? 2.056 4.416 -17.073 1.00 75.81 93 VAL A CA 1
ATOM 749 C C . VAL A 1 93 ? 2.975 3.892 -18.173 1.00 75.81 93 VAL A C 1
ATOM 751 O O . VAL A 1 93 ? 4.034 3.343 -17.870 1.00 75.81 93 VAL A O 1
ATOM 754 N N . GLU A 1 94 ? 2.618 4.079 -19.444 1.00 68.12 94 GLU A N 1
ATOM 755 C CA . GLU A 1 94 ? 3.497 3.694 -20.554 1.00 68.12 94 GLU A CA 1
ATOM 756 C C . GLU A 1 94 ? 4.792 4.508 -20.487 1.00 68.12 94 GLU A C 1
ATOM 758 O O . GLU A 1 94 ? 4.825 5.719 -20.705 1.00 68.12 94 GLU A O 1
ATOM 763 N N . TRP A 1 95 ? 5.861 3.836 -20.077 1.00 64.75 95 TRP A N 1
ATOM 764 C CA . TRP A 1 95 ? 7.189 4.400 -19.958 1.00 64.75 95 TRP A CA 1
ATOM 765 C C . TRP A 1 95 ? 8.172 3.308 -20.346 1.00 64.75 95 TRP A C 1
ATOM 767 O O . TRP A 1 95 ? 8.233 2.263 -19.695 1.00 64.75 95 TRP A O 1
ATOM 777 N N . GLU A 1 96 ? 8.894 3.537 -21.434 1.00 60.16 96 GLU A N 1
ATOM 778 C CA . GLU A 1 96 ? 9.963 2.656 -21.877 1.00 60.16 96 GLU A CA 1
ATOM 779 C C . GLU A 1 96 ? 11.272 3.111 -21.247 1.00 60.16 96 GLU A C 1
ATOM 781 O O . GLU A 1 96 ? 11.606 4.300 -21.245 1.00 60.16 96 GLU A O 1
ATOM 786 N N . GLN A 1 97 ? 12.017 2.147 -20.715 1.00 60.59 97 GLN A N 1
ATOM 787 C CA . GLN A 1 97 ? 13.356 2.398 -20.227 1.00 60.59 97 GLN A CA 1
ATOM 788 C C . GLN A 1 97 ? 14.243 2.836 -21.398 1.00 60.59 97 GLN A C 1
ATOM 790 O O . GLN A 1 97 ? 14.397 2.068 -22.352 1.00 60.59 97 GLN A O 1
ATOM 795 N N . PRO A 1 98 ? 14.875 4.022 -21.339 1.00 59.69 98 PRO A N 1
ATOM 796 C CA . PRO A 1 98 ? 15.877 4.377 -22.326 1.00 59.69 98 PRO A CA 1
ATOM 797 C C . PRO A 1 98 ? 17.041 3.385 -22.215 1.00 59.69 98 PRO A C 1
ATOM 799 O O . PRO A 1 98 ? 17.684 3.267 -21.170 1.00 59.69 98 PRO A O 1
ATOM 802 N N . VAL A 1 99 ? 17.284 2.632 -23.287 1.00 59.25 99 VAL A N 1
ATOM 803 C CA . VAL A 1 99 ? 18.397 1.682 -23.364 1.00 59.25 99 VAL A CA 1
ATOM 804 C C . VAL A 1 99 ? 19.688 2.484 -23.507 1.00 59.25 99 VAL A C 1
ATOM 806 O O . VAL A 1 99 ? 19.835 3.265 -24.445 1.00 59.25 99 VAL A O 1
ATOM 809 N N . SER A 1 100 ? 20.618 2.314 -22.566 1.00 64.50 100 SER A N 1
ATOM 810 C CA . SER A 1 100 ? 21.952 2.914 -22.639 1.00 64.50 100 SER A CA 1
ATOM 811 C C . SER A 1 100 ? 23.014 1.838 -22.830 1.00 64.50 100 SER A C 1
ATOM 813 O O . SER A 1 100 ? 22.983 0.819 -22.142 1.00 64.50 100 SER A O 1
ATOM 815 N N . ASP A 1 101 ? 24.000 2.117 -23.688 1.00 68.62 101 ASP A N 1
ATOM 816 C CA . ASP A 1 101 ? 25.178 1.263 -23.921 1.00 68.62 101 ASP A CA 1
ATOM 817 C C . ASP A 1 101 ? 26.009 1.020 -22.648 1.00 68.62 101 ASP A C 1
ATOM 819 O O . ASP A 1 101 ? 26.787 0.070 -22.565 1.00 68.62 101 ASP A O 1
ATOM 823 N N . PHE A 1 102 ? 25.827 1.860 -21.625 1.00 64.12 102 PHE A N 1
ATOM 824 C CA . PHE A 1 102 ? 26.435 1.686 -20.314 1.00 64.12 102 PHE A CA 1
ATOM 825 C C . PHE A 1 102 ? 25.378 1.221 -19.309 1.00 64.12 102 PHE A C 1
ATOM 827 O O . PHE A 1 102 ? 24.467 1.967 -18.948 1.00 64.12 102 PHE A O 1
ATOM 834 N N . PHE A 1 103 ? 25.539 -0.001 -18.793 1.00 63.03 103 PHE A N 1
ATOM 835 C CA . PHE A 1 103 ? 24.654 -0.609 -17.787 1.00 63.03 103 PHE A CA 1
ATOM 836 C C . PHE A 1 103 ? 24.395 0.301 -16.573 1.00 63.03 103 PHE A C 1
ATOM 838 O O . PHE A 1 103 ? 23.276 0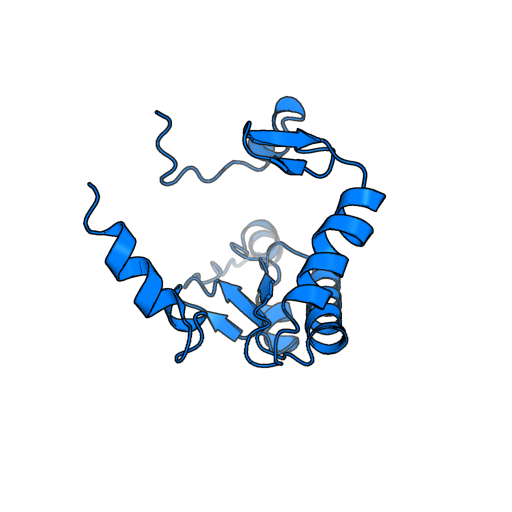.376 -16.076 1.00 63.03 103 PHE A O 1
ATOM 845 N N . ILE A 1 104 ? 25.411 1.053 -16.140 1.00 57.22 104 ILE A N 1
ATOM 846 C CA . ILE A 1 104 ? 25.301 2.020 -15.040 1.00 57.22 104 ILE A CA 1
ATOM 847 C C . ILE A 1 104 ? 24.363 3.179 -15.391 1.00 57.22 104 ILE A C 1
ATOM 849 O O . ILE A 1 104 ? 23.563 3.590 -14.560 1.00 57.22 104 ILE A O 1
ATOM 853 N N . ASN A 1 105 ? 24.414 3.681 -16.624 1.00 54.62 105 ASN A N 1
ATOM 854 C CA . ASN A 1 105 ? 23.535 4.763 -17.059 1.00 54.62 105 ASN A CA 1
ATOM 855 C C . ASN A 1 105 ? 22.103 4.283 -17.212 1.00 54.62 105 ASN A C 1
ATOM 857 O O . ASN A 1 105 ? 21.201 5.061 -16.937 1.00 54.62 105 ASN A O 1
ATOM 861 N N . SER A 1 106 ? 21.902 3.012 -17.571 1.00 56.34 106 SER A N 1
ATOM 862 C CA . SER A 1 106 ? 20.609 2.366 -17.379 1.00 56.34 106 SER A CA 1
ATOM 863 C C . SER A 1 106 ? 20.250 2.450 -15.892 1.00 56.34 106 SER A C 1
ATOM 865 O O . SER A 1 106 ? 19.487 3.332 -15.549 1.00 56.34 106 SER A O 1
ATOM 867 N N . LEU A 1 107 ? 20.902 1.725 -14.978 1.00 54.78 107 LEU A N 1
ATOM 868 C CA . LEU A 1 107 ? 20.549 1.719 -13.542 1.00 54.78 107 LEU A CA 1
ATOM 869 C C . LEU A 1 107 ? 20.301 3.098 -12.886 1.00 54.78 107 LEU A C 1
ATOM 871 O O . LEU A 1 107 ? 19.435 3.211 -12.024 1.00 54.78 107 LEU A O 1
ATOM 875 N N . ILE A 1 108 ? 21.063 4.132 -13.261 1.00 53.19 108 ILE A N 1
ATOM 876 C CA . ILE A 1 108 ? 20.956 5.488 -12.699 1.00 53.19 108 ILE A CA 1
ATOM 877 C C . ILE A 1 108 ? 19.807 6.298 -13.323 1.00 53.19 108 ILE A C 1
ATOM 879 O O . ILE A 1 108 ? 19.222 7.138 -12.644 1.00 53.19 108 ILE A O 1
ATOM 883 N N . THR A 1 109 ? 19.478 6.081 -14.602 1.00 51.19 109 THR A N 1
ATOM 884 C CA . THR A 1 109 ? 18.452 6.864 -15.325 1.00 51.19 109 THR A CA 1
ATOM 885 C C . THR A 1 109 ? 17.178 6.074 -15.638 1.00 51.19 109 THR A C 1
ATOM 887 O O . THR A 1 109 ? 16.223 6.633 -16.181 1.00 51.19 109 THR A O 1
ATOM 890 N N . SER A 1 110 ? 17.146 4.782 -15.299 1.00 49.62 110 SER A N 1
ATOM 891 C CA . SER A 1 110 ? 16.238 3.807 -15.899 1.00 49.62 110 SER A CA 1
ATOM 892 C C . SER A 1 110 ? 14.963 3.482 -15.147 1.00 49.62 110 SER A C 1
ATOM 894 O O . SER A 1 110 ? 14.349 2.481 -15.508 1.00 49.62 110 SER A O 1
ATOM 896 N N . ASP A 1 111 ? 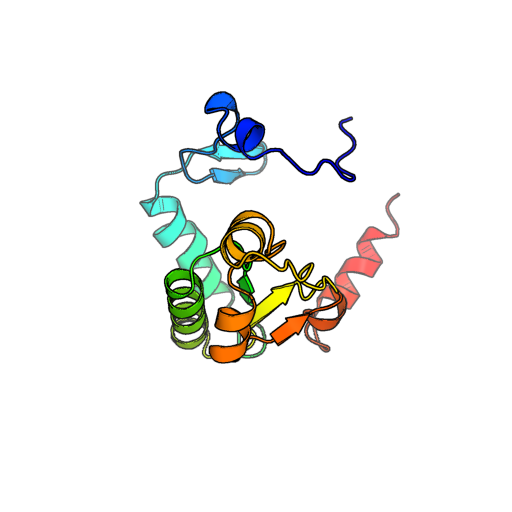14.483 4.266 -14.184 1.00 51.62 111 ASP A N 1
ATOM 897 C CA . ASP A 1 111 ? 13.086 4.030 -13.819 1.00 51.62 111 ASP A CA 1
ATOM 898 C C . ASP A 1 111 ? 12.307 5.233 -13.301 1.00 51.62 111 ASP A C 1
ATOM 900 O O . ASP A 1 111 ? 12.572 5.776 -12.232 1.00 51.62 111 ASP A O 1
ATOM 904 N N . LYS A 1 112 ? 11.269 5.571 -14.080 1.00 59.09 112 LYS A N 1
ATOM 905 C CA . LYS A 1 112 ? 10.036 6.248 -13.647 1.00 59.09 112 LYS A CA 1
ATOM 906 C C . LYS A 1 112 ? 9.404 5.609 -12.404 1.00 59.09 112 LYS A C 1
ATOM 908 O O . LYS A 1 112 ? 8.654 6.260 -11.689 1.00 59.09 112 LYS A O 1
ATOM 913 N N . ASN A 1 113 ? 9.565 4.293 -12.273 1.00 67.06 113 ASN A N 1
ATOM 914 C CA . ASN A 1 113 ? 8.735 3.445 -11.432 1.00 67.06 113 ASN A CA 1
ATOM 915 C C . ASN A 1 113 ? 9.510 2.166 -11.015 1.00 67.06 113 ASN A C 1
ATOM 917 O O . ASN A 1 113 ? 9.229 1.076 -11.525 1.00 67.06 113 ASN A O 1
ATOM 921 N N . PRO A 1 114 ? 10.490 2.295 -10.099 1.00 70.56 114 PRO A N 1
ATOM 922 C CA . PRO A 1 114 ? 11.636 1.386 -9.926 1.00 70.56 114 PRO A CA 1
ATOM 923 C C . PRO A 1 114 ? 11.308 -0.080 -9.640 1.00 70.56 114 PRO A C 1
ATOM 925 O O . PRO A 1 114 ? 12.121 -0.958 -9.920 1.00 70.56 114 PRO A O 1
ATOM 928 N N . ASN A 1 115 ? 10.126 -0.373 -9.100 1.00 82.56 115 ASN A N 1
ATOM 929 C CA . ASN A 1 115 ? 9.731 -1.727 -8.714 1.00 82.56 115 ASN A CA 1
ATOM 930 C C . ASN A 1 115 ? 8.566 -2.290 -9.535 1.00 82.56 115 ASN A C 1
ATOM 932 O O . ASN A 1 115 ? 7.893 -3.230 -9.112 1.00 82.56 115 ASN A O 1
ATOM 936 N N . ARG A 1 116 ? 8.339 -1.790 -10.757 1.00 84.56 116 ARG A N 1
ATOM 937 C CA . ARG A 1 116 ? 7.266 -2.298 -11.632 1.00 84.56 116 ARG A CA 1
ATOM 938 C C . ARG A 1 116 ? 7.412 -3.768 -11.997 1.00 84.56 116 ARG A C 1
ATOM 940 O O . ARG A 1 116 ? 6.431 -4.512 -12.002 1.00 84.56 116 ARG A O 1
ATOM 947 N N . ALA A 1 117 ? 8.632 -4.193 -12.317 1.00 83.62 117 ALA A N 1
ATOM 948 C CA . ALA A 1 117 ? 8.911 -5.596 -12.602 1.00 83.62 117 ALA A CA 1
ATOM 949 C C . ALA A 1 117 ? 8.579 -6.470 -11.383 1.00 83.62 117 ALA A C 1
ATOM 951 O O . ALA A 1 117 ? 7.917 -7.496 -11.529 1.00 83.62 117 ALA A O 1
ATOM 952 N N . GLY A 1 118 ? 8.943 -6.014 -10.181 1.00 85.88 118 GLY A N 1
ATOM 953 C CA . GLY A 1 118 ? 8.603 -6.683 -8.929 1.00 85.88 118 GLY A CA 1
ATOM 954 C C . GLY A 1 118 ? 7.098 -6.737 -8.669 1.00 85.88 118 GLY A C 1
ATOM 955 O O . GLY A 1 118 ? 6.578 -7.811 -8.374 1.00 85.88 118 GLY A O 1
ATOM 956 N N . ALA A 1 119 ? 6.368 -5.638 -8.886 1.00 89.50 119 ALA A N 1
ATOM 957 C CA . ALA A 1 119 ? 4.906 -5.608 -8.803 1.00 89.50 119 ALA A CA 1
ATOM 958 C C . ALA A 1 119 ? 4.255 -6.650 -9.734 1.00 89.50 119 ALA A C 1
ATOM 960 O O . ALA A 1 119 ? 3.388 -7.417 -9.310 1.00 89.50 119 ALA A O 1
ATOM 961 N N . ARG A 1 120 ? 4.723 -6.746 -10.987 1.00 89.56 120 ARG A N 1
ATOM 962 C CA . ARG A 1 120 ? 4.251 -7.750 -11.958 1.00 89.56 120 ARG A CA 1
ATOM 963 C C . ARG A 1 120 ? 4.599 -9.179 -11.537 1.00 89.56 120 ARG A C 1
ATOM 965 O O . ARG A 1 120 ? 3.743 -10.053 -11.628 1.00 89.56 120 ARG A O 1
ATOM 972 N N . MET A 1 121 ? 5.808 -9.422 -11.026 1.00 89.50 121 MET A N 1
ATOM 973 C CA . MET A 1 121 ? 6.209 -10.737 -10.495 1.00 89.50 121 MET A CA 1
ATOM 974 C C . MET A 1 121 ? 5.376 -11.151 -9.276 1.00 89.50 121 MET A C 1
ATOM 976 O O . MET A 1 121 ? 5.060 -12.326 -9.109 1.00 89.50 121 MET A O 1
ATOM 980 N N . LEU A 1 122 ? 4.974 -10.185 -8.450 1.00 91.44 122 LEU A N 1
ATOM 981 C CA . LEU A 1 122 ? 4.059 -10.385 -7.329 1.00 91.44 122 LEU A CA 1
ATOM 982 C C . LEU A 1 122 ? 2.592 -10.552 -7.773 1.00 91.44 122 LEU A C 1
ATOM 984 O O . LEU A 1 122 ? 1.737 -10.834 -6.930 1.00 91.44 122 LEU A O 1
ATOM 988 N N . GLY A 1 123 ? 2.288 -10.429 -9.069 1.00 91.94 123 GLY A N 1
ATOM 989 C CA . GLY A 1 123 ? 0.951 -10.612 -9.639 1.00 91.94 123 GLY A CA 1
ATOM 990 C C . GLY A 1 123 ? -0.003 -9.437 -9.410 1.00 91.94 123 GLY A C 1
ATOM 991 O O . GLY A 1 123 ? -1.216 -9.639 -9.426 1.00 91.94 123 GLY A O 1
ATOM 992 N N . LEU A 1 124 ? 0.516 -8.232 -9.157 1.00 92.25 124 LEU A N 1
ATOM 993 C CA . LEU A 1 124 ? -0.303 -7.024 -9.036 1.00 92.25 124 LEU A CA 1
ATOM 994 C C . LEU A 1 124 ? -0.831 -6.596 -10.409 1.00 92.25 124 LEU A C 1
ATOM 996 O O . LEU A 1 124 ? -0.179 -6.799 -11.437 1.00 92.25 124 LEU A O 1
ATOM 1000 N N . LYS A 1 125 ? -2.010 -5.972 -10.424 1.00 92.50 125 LYS A N 1
ATOM 1001 C CA . LYS A 1 125 ? -2.676 -5.532 -11.653 1.00 92.50 125 LYS A CA 1
ATOM 1002 C C . LYS A 1 125 ? -2.201 -4.130 -12.041 1.00 92.50 125 LYS A C 1
ATOM 1004 O O . LYS A 1 125 ? -2.343 -3.188 -11.267 1.00 92.50 125 LYS A O 1
ATOM 1009 N N . GLY A 1 126 ? -1.647 -3.983 -13.240 1.00 89.44 126 GLY A N 1
ATOM 1010 C CA . GLY A 1 126 ? -1.336 -2.665 -13.793 1.00 89.44 126 GLY A CA 1
ATOM 1011 C C . GLY A 1 126 ? -2.615 -1.969 -14.250 1.00 89.44 126 GLY A C 1
ATOM 1012 O O . GLY A 1 126 ? -3.316 -2.521 -15.095 1.00 89.44 126 GLY A O 1
ATOM 1013 N N . ALA A 1 127 ? -2.919 -0.797 -13.692 1.00 88.38 127 ALA A N 1
ATOM 1014 C CA . ALA A 1 127 ? -4.065 0.021 -14.082 1.00 88.38 127 ALA A CA 1
ATOM 1015 C C . ALA A 1 127 ? -3.599 1.203 -14.939 1.00 88.38 127 ALA A C 1
ATOM 1017 O O . ALA A 1 127 ? -2.719 1.964 -14.520 1.00 88.38 127 ALA A O 1
ATOM 1018 N N . LYS A 1 128 ? -4.188 1.371 -16.128 1.00 86.31 128 LYS A N 1
ATOM 1019 C CA . LYS A 1 128 ? -3.904 2.520 -17.010 1.00 86.31 128 LYS A CA 1
ATOM 1020 C C . LYS A 1 128 ? -4.789 3.728 -16.702 1.00 86.31 128 LYS A C 1
ATOM 1022 O O . LYS A 1 128 ? -4.456 4.847 -17.087 1.00 86.31 128 LYS A O 1
ATOM 1027 N N . SER A 1 129 ? -5.904 3.504 -16.014 1.00 83.25 129 SER A N 1
ATOM 1028 C CA . SER A 1 129 ? -6.915 4.511 -15.701 1.00 83.25 129 SER A CA 1
ATOM 1029 C C . SER A 1 129 ? -7.586 4.233 -14.351 1.00 83.25 129 SER A C 1
ATOM 1031 O O . SER A 1 129 ? -7.520 3.119 -13.826 1.00 83.25 129 SER A O 1
ATOM 1033 N N . SER A 1 130 ? -8.226 5.248 -13.765 1.00 79.38 130 SER A N 1
ATOM 1034 C CA . SER A 1 130 ? -8.974 5.110 -12.505 1.00 79.38 130 SER A CA 1
ATOM 1035 C C . SER A 1 130 ? -10.177 4.172 -12.628 1.00 79.38 130 SER A C 1
ATOM 1037 O O . SER A 1 130 ? -10.544 3.496 -11.670 1.00 79.38 130 SER A O 1
ATOM 1039 N N . GLU A 1 131 ? -10.766 4.107 -13.817 1.00 81.56 131 GLU A N 1
ATOM 1040 C CA . GLU A 1 131 ? -11.941 3.315 -14.168 1.00 81.56 131 GLU A CA 1
ATOM 1041 C C . GLU A 1 131 ? -11.660 1.804 -14.139 1.00 81.56 131 GLU A C 1
ATOM 1043 O O . GLU A 1 131 ? -12.579 1.000 -14.005 1.00 81.56 131 GLU A O 1
ATOM 1048 N N . GLU A 1 132 ? -10.393 1.399 -14.250 1.00 80.94 132 GLU A N 1
ATOM 1049 C CA . GLU A 1 132 ? -9.967 -0.004 -14.151 1.00 80.94 132 GLU A CA 1
ATOM 1050 C C . GLU A 1 132 ? -9.869 -0.503 -12.702 1.00 80.94 132 GLU A C 1
ATOM 1052 O O . GLU A 1 132 ? -9.828 -1.712 -12.466 1.00 80.94 132 GLU A O 1
ATOM 1057 N N . VAL A 1 133 ? -9.829 0.421 -11.739 1.00 81.06 133 VAL A N 1
ATOM 1058 C CA . VAL A 1 133 ? -9.700 0.132 -10.304 1.00 81.06 133 VAL A CA 1
ATOM 1059 C C . VAL A 1 133 ? -11.070 0.091 -9.622 1.00 81.06 133 VAL A C 1
ATOM 1061 O O . VAL A 1 133 ? -11.241 -0.597 -8.615 1.00 81.06 133 VAL A O 1
ATOM 1064 N N . THR A 1 134 ? -12.066 0.807 -10.150 1.00 66.69 134 THR A N 1
ATOM 1065 C CA . THR A 1 134 ? -13.401 0.867 -9.553 1.00 66.69 134 THR A CA 1
ATOM 1066 C C . THR A 1 134 ? -14.170 -0.449 -9.747 1.00 66.69 134 THR A C 1
ATOM 1068 O O . THR A 1 134 ? -14.306 -0.945 -10.870 1.00 66.69 134 THR A O 1
ATOM 1071 N N . PRO A 1 135 ? -14.741 -1.034 -8.676 1.00 56.28 135 PRO A N 1
ATOM 1072 C CA . PRO A 1 135 ? -15.620 -2.187 -8.812 1.00 56.28 135 PRO A CA 1
ATOM 1073 C C . PRO A 1 135 ? -16.847 -1.810 -9.653 1.00 56.28 135 PRO A C 1
ATOM 1075 O O . PRO A 1 135 ? -17.535 -0.835 -9.344 1.00 56.28 135 PRO A O 1
ATOM 1078 N N . LYS A 1 136 ? -17.172 -2.619 -10.673 1.00 50.78 136 LYS A N 1
ATOM 1079 C CA . LYS A 1 136 ? -18.311 -2.426 -11.604 1.00 50.78 136 LYS A CA 1
ATOM 1080 C C . LYS A 1 136 ? -19.706 -2.369 -10.950 1.00 50.78 136 LYS A C 1
ATOM 1082 O O . LYS A 1 136 ? -20.691 -2.247 -11.663 1.00 50.78 136 LYS A O 1
ATOM 1087 N N . ASN A 1 137 ? -19.801 -2.484 -9.626 1.00 46.84 137 ASN A N 1
ATOM 1088 C CA . ASN A 1 137 ? -21.053 -2.548 -8.871 1.00 46.84 137 ASN A CA 1
ATOM 1089 C C . ASN A 1 137 ? -21.005 -1.699 -7.592 1.00 46.84 137 ASN A C 1
ATOM 1091 O O . ASN A 1 137 ? -21.501 -2.100 -6.542 1.00 46.84 137 ASN A O 1
ATOM 1095 N N . SER A 1 138 ? -20.352 -0.543 -7.643 1.00 42.50 138 SER A N 1
ATOM 1096 C CA . SER A 1 138 ? -20.183 0.279 -6.451 1.00 42.50 138 SER A CA 1
ATOM 1097 C C . SER A 1 138 ? -21.270 1.353 -6.326 1.00 42.50 138 SER A C 1
ATOM 1099 O O . SER A 1 138 ? -21.601 2.051 -7.282 1.00 42.50 138 SER A O 1
ATOM 1101 N N . TYR A 1 139 ? -21.800 1.512 -5.109 1.00 45.22 139 TYR A N 1
ATOM 1102 C CA . TYR A 1 139 ? -22.739 2.561 -4.673 1.00 45.22 139 TYR A CA 1
ATOM 1103 C C . TYR A 1 139 ? -22.313 4.005 -5.040 1.00 45.22 139 TYR A C 1
ATOM 1105 O O . TYR A 1 139 ? -23.107 4.940 -4.918 1.00 45.22 139 TYR A O 1
ATOM 1113 N N . TRP A 1 140 ? -21.079 4.202 -5.513 1.00 40.88 140 TRP A N 1
ATOM 1114 C CA . TRP A 1 140 ? -20.511 5.478 -5.944 1.00 40.88 140 TRP A CA 1
ATOM 1115 C C . TRP A 1 140 ? -21.197 6.084 -7.178 1.00 40.88 140 TRP A C 1
ATOM 1117 O O . TRP A 1 140 ? -21.223 7.310 -7.296 1.00 40.88 140 TRP A O 1
ATOM 1127 N N . ASP A 1 141 ? -21.841 5.277 -8.029 1.00 44.97 141 ASP A N 1
ATOM 1128 C CA . ASP A 1 141 ? -22.631 5.798 -9.158 1.00 44.97 141 ASP A CA 1
ATOM 1129 C C . ASP A 1 141 ? -23.901 6.540 -8.699 1.00 44.97 141 ASP A C 1
ATOM 1131 O O . ASP A 1 141 ? -24.349 7.476 -9.361 1.00 44.97 141 ASP A O 1
ATOM 1135 N N . GLN A 1 142 ? -24.460 6.197 -7.530 1.00 41.69 142 GLN A N 1
ATOM 1136 C CA . GLN A 1 142 ? -25.640 6.881 -6.979 1.00 41.69 142 GLN A CA 1
ATOM 1137 C C . GLN A 1 142 ? -25.279 8.158 -6.199 1.00 41.69 142 GLN A C 1
ATOM 1139 O O . GLN A 1 142 ? -26.088 9.080 -6.118 1.00 41.69 142 GLN A O 1
ATOM 1144 N N . GLY A 1 143 ? -24.056 8.254 -5.661 1.00 39.19 143 GLY A N 1
ATOM 1145 C CA . GLY A 1 143 ? -23.582 9.431 -4.918 1.00 39.19 143 GLY A CA 1
ATOM 1146 C C . GLY A 1 143 ? -23.117 10.596 -5.802 1.00 39.19 143 GLY A C 1
ATOM 1147 O O . GLY A 1 143 ? -23.214 11.755 -5.399 1.00 39.19 143 GLY A O 1
ATOM 1148 N N . LEU A 1 144 ? -22.653 10.318 -7.025 1.00 40.28 144 LEU A N 1
ATOM 1149 C CA . LEU A 1 144 ? -22.204 11.355 -7.967 1.00 40.28 144 LEU A CA 1
ATOM 1150 C C . LEU A 1 144 ? -23.358 12.126 -8.626 1.00 40.28 144 LEU A C 1
ATOM 1152 O O . LEU A 1 144 ? -23.149 13.257 -9.070 1.00 40.28 144 LEU A O 1
ATOM 1156 N N . ALA A 1 145 ? -24.573 11.570 -8.644 1.00 37.41 145 ALA A N 1
ATOM 1157 C CA . ALA A 1 145 ? -25.764 12.289 -9.096 1.00 37.41 145 ALA A CA 1
ATOM 1158 C C . ALA A 1 145 ? -26.100 13.474 -8.169 1.00 37.41 145 ALA A C 1
ATOM 1160 O O . ALA A 1 145 ? -26.415 14.556 -8.652 1.00 37.41 145 ALA A O 1
ATOM 1161 N N . GLY A 1 146 ? -25.923 13.316 -6.851 1.00 31.75 146 GLY A N 1
ATOM 1162 C CA . GLY A 1 146 ? -26.192 14.378 -5.872 1.00 31.75 146 GLY A CA 1
ATOM 1163 C C . GLY A 1 146 ? -25.131 15.484 -5.807 1.00 31.75 146 GLY A C 1
ATOM 1164 O O . GLY A 1 146 ? -25.400 16.558 -5.282 1.00 31.75 146 GLY A O 1
ATOM 1165 N N . PHE A 1 147 ? -23.929 15.255 -6.346 1.00 34.47 147 PHE A N 1
ATOM 1166 C CA . PHE A 1 147 ? -22.851 16.256 -6.343 1.00 34.47 147 PHE A CA 1
ATOM 1167 C C . PHE A 1 147 ? -22.867 17.162 -7.584 1.00 34.47 147 PHE A C 1
ATOM 1169 O O . PHE A 1 147 ? -22.205 18.197 -7.603 1.00 34.47 147 PHE A O 1
ATOM 1176 N N . ARG A 1 148 ? -23.619 16.787 -8.628 1.00 35.56 148 ARG A N 1
ATOM 1177 C CA . ARG A 1 148 ? -23.744 17.565 -9.870 1.00 35.56 148 ARG A CA 1
ATOM 1178 C C . ARG A 1 148 ? -24.853 18.619 -9.842 1.00 35.56 148 ARG A C 1
ATOM 1180 O O . ARG A 1 148 ? -24.863 19.465 -10.726 1.00 35.56 148 ARG A O 1
ATOM 1187 N N . GLU A 1 149 ? -25.739 18.603 -8.847 1.00 32.16 149 GLU A N 1
ATOM 1188 C CA . GLU A 1 149 ? -26.863 19.553 -8.750 1.00 32.16 149 GLU A CA 1
ATOM 1189 C C . GLU A 1 149 ? -26.608 20.747 -7.810 1.00 32.16 149 GLU A C 1
ATOM 1191 O O . GLU A 1 149 ? -27.488 21.589 -7.643 1.00 32.16 149 GLU A O 1
ATOM 1196 N N . THR A 1 150 ? -25.405 20.876 -7.234 1.00 36.38 150 THR A N 1
ATOM 1197 C CA . THR A 1 150 ? -25.095 21.942 -6.253 1.00 36.38 150 THR A CA 1
ATOM 1198 C C . THR A 1 150 ? -23.853 22.775 -6.598 1.00 36.38 150 THR A C 1
ATOM 1200 O O . THR A 1 150 ? -23.180 23.285 -5.699 1.00 36.38 150 THR A O 1
ATOM 1203 N N . LEU A 1 151 ? -23.544 22.934 -7.889 1.00 37.38 151 LEU A N 1
ATOM 1204 C CA . LEU A 1 151 ? -22.613 23.954 -8.393 1.00 37.38 151 LEU A CA 1
ATOM 1205 C C . LEU A 1 151 ? -23.287 24.823 -9.453 1.00 37.38 151 LEU A C 1
ATOM 1207 O O . LEU A 1 151 ? -23.878 24.241 -10.388 1.00 37.38 151 LEU A O 1
#

pLDDT: mean 73.88, std 19.9, range [29.06, 95.69]

Sequence (151 aa):
MVDVRSRAFDLKDLNFRENKIAHPLGKTAEGFQEISWENAFSRNFQEKISELQPTSNEGVGLVDTHASNEELYLFKKLLKGGFDSDQLFFPDVEWEQPVSDFFINSLITSDKNPNRAGARMLGLKGAKSSEEVTPKNSYWDQGLAGFRETL

Foldseek 3Di:
DDDPPDDPQDPVNQPPPVPDDPADWDQDPVGTDGDHPCCVPVPPPVVVCVVCVAAQLRQAAEDALVDDLVVLLVVCCCSCVSHVHNRYEYAPPDDAFDDDPDPVCSVVRGDPRNRPVSCVVSVHHHDPDPVVSDRPDDPVVVVVVVVVVPD